Protein AF-A0A0K8UDI2-F1 (afdb_monomer_lite)

InterPro domains:
  IPR036396 Cytochrome P450 superfamily [G3DSA:1.10.630.10] (1-105)
  IPR036396 Cytochrome P450 superfamily [SSF48264] (2-92)
  IPR050476 Insect Cytochrome P450 Detoxification [PTHR24292] (1-102)

Foldseek 3Di:
DLVVLVVVLVVLVVVVVVVVDDDDDDVVLSVLQSVLQVCCCPVPVDRQVCSVVVPGPSNVQVCVLPPDDVVLVVLVCCVVPVVVCCVVVVRDSHDPVRVVVSVVD

Organism: Bactrocera latifrons (NCBI:txid174628)

Secondary structure (DSSP, 8-state):
-HHHHHHHHHHHHHHHHTTSS-----HHHHHHHHHHHHHHHHHH-----TTT-TT-HHHHHHHHHHS--HHHHHHHHHHHH-GGGTTTTT--SS-HHHHHHHHH-

pLDDT: mean 83.23, std 6.07, range [65.25, 91.81]

Structure (mmCIF, N/CA/C/O backbone):
data_AF-A0A0K8UDI2-F1
#
_entry.id   AF-A0A0K8UDI2-F1
#
loop_
_atom_site.group_PDB
_atom_site.id
_atom_site.type_symbol
_atom_site.label_atom_id
_atom_site.label_alt_id
_atom_site.label_comp_id
_atom_site.label_asym_id
_atom_site.label_entity_id
_atom_site.label_seq_id
_atom_site.pdbx_PDB_ins_code
_atom_site.Cartn_x
_atom_site.Cartn_y
_atom_site.Cartn_z
_atom_site.occupancy
_atom_site.B_iso_or_equiv
_atom_site.auth_seq_id
_atom_site.auth_comp_id
_atom_site.auth_asym_id
_atom_site.auth_atom_id
_atom_site.pdbx_PDB_model_num
ATOM 1 N N . LEU A 1 1 ? 9.126 0.552 12.179 1.00 72.88 1 LEU A N 1
ATOM 2 C CA . LEU A 1 1 ? 8.233 0.678 11.005 1.00 72.88 1 LEU A CA 1
ATOM 3 C C . LEU A 1 1 ? 7.194 -0.439 10.969 1.00 72.88 1 LEU A C 1
ATOM 5 O O . LEU A 1 1 ? 6.053 -0.158 11.282 1.00 72.88 1 LEU A O 1
ATOM 9 N N . MET A 1 2 ? 7.541 -1.704 10.693 1.00 78.94 2 MET A N 1
ATOM 10 C CA . MET A 1 2 ? 6.521 -2.776 10.634 1.00 78.94 2 MET A CA 1
ATOM 11 C C . MET A 1 2 ? 5.778 -2.993 11.967 1.00 78.94 2 MET A C 1
ATOM 13 O O . MET A 1 2 ? 4.570 -3.205 11.975 1.00 78.94 2 MET A O 1
ATOM 17 N N . THR A 1 3 ? 6.485 -2.894 13.094 1.00 86.25 3 THR A N 1
ATOM 18 C CA . THR A 1 3 ? 5.896 -2.986 14.439 1.00 86.25 3 THR A CA 1
ATOM 19 C C . THR A 1 3 ? 4.920 -1.848 14.741 1.00 86.25 3 THR A C 1
ATOM 21 O O . THR A 1 3 ? 3.893 -2.090 15.359 1.00 86.25 3 THR A O 1
ATOM 24 N N . GLU A 1 4 ? 5.201 -0.635 14.264 1.00 85.88 4 GLU A N 1
ATOM 25 C CA . GLU A 1 4 ? 4.350 0.553 14.434 1.00 85.88 4 GLU A CA 1
ATOM 26 C C . GLU A 1 4 ? 3.010 0.370 13.708 1.00 85.88 4 GLU A C 1
ATOM 28 O O . GLU A 1 4 ? 1.948 0.497 14.310 1.00 85.88 4 GLU A O 1
ATOM 33 N N . ILE A 1 5 ? 3.048 -0.081 12.454 1.00 86.56 5 ILE A N 1
ATOM 34 C CA . ILE A 1 5 ? 1.835 -0.374 11.672 1.00 86.56 5 ILE A CA 1
ATOM 35 C C . ILE A 1 5 ? 1.066 -1.559 12.285 1.00 86.56 5 ILE A C 1
ATOM 37 O O . ILE A 1 5 ? -0.162 -1.594 12.285 1.00 86.56 5 ILE A O 1
ATOM 41 N N . GLY A 1 6 ? 1.780 -2.527 12.872 1.00 87.81 6 GLY A N 1
ATOM 42 C CA . GLY A 1 6 ? 1.172 -3.602 13.661 1.00 87.81 6 GLY A CA 1
ATOM 43 C C . GLY A 1 6 ? 0.404 -3.081 14.881 1.00 87.81 6 GLY A C 1
ATOM 44 O O . GLY A 1 6 ? -0.716 -3.523 15.131 1.00 87.81 6 GLY A O 1
ATOM 45 N N . THR A 1 7 ? 0.960 -2.103 15.604 1.00 90.25 7 THR A N 1
ATOM 46 C CA . THR A 1 7 ? 0.258 -1.462 16.728 1.00 90.25 7 THR A CA 1
ATOM 47 C C . THR A 1 7 ? -0.949 -0.637 16.276 1.00 90.25 7 THR A C 1
ATOM 49 O O . THR A 1 7 ? -1.969 -0.632 16.963 1.00 90.25 7 THR A O 1
ATOM 52 N N . GLU A 1 8 ? -0.889 -0.001 15.101 1.00 88.38 8 GLU A N 1
ATOM 53 C CA . GLU A 1 8 ? -2.033 0.703 14.503 1.00 88.38 8 GLU A CA 1
ATOM 54 C C . GLU A 1 8 ? -3.166 -0.265 14.132 1.00 88.38 8 GLU A C 1
ATOM 56 O O . GLU A 1 8 ? -4.333 0.008 14.420 1.00 88.38 8 GLU A O 1
ATOM 61 N N . LEU A 1 9 ? -2.834 -1.435 13.577 1.00 89.81 9 LEU A N 1
ATOM 62 C CA . LEU A 1 9 ? -3.800 -2.504 13.313 1.00 89.81 9 LEU A CA 1
ATOM 63 C C . LEU A 1 9 ? -4.459 -3.009 14.601 1.00 89.81 9 LEU A C 1
ATOM 65 O O . LEU A 1 9 ? -5.679 -3.172 14.650 1.00 89.81 9 LEU A O 1
ATOM 69 N N . GLU A 1 10 ? -3.673 -3.240 15.654 1.00 89.81 10 GLU A N 1
ATOM 70 C CA . GLU A 1 10 ? -4.201 -3.668 16.950 1.00 89.81 10 GLU A CA 1
ATOM 71 C C . GLU A 1 10 ? -5.145 -2.614 17.547 1.00 89.81 10 GLU A C 1
ATOM 73 O O . GLU A 1 10 ? -6.234 -2.949 18.019 1.00 89.81 10 GLU A O 1
ATOM 78 N N . ALA A 1 11 ? -4.763 -1.335 17.492 1.00 89.00 11 ALA A N 1
ATOM 79 C CA . ALA A 1 11 ? -5.595 -0.229 17.954 1.00 89.00 11 ALA A CA 1
ATOM 80 C C . ALA A 1 11 ? -6.907 -0.133 17.158 1.00 89.00 11 ALA A C 1
ATOM 82 O O . ALA A 1 11 ? -7.979 0.008 17.755 1.00 89.00 11 ALA A O 1
ATOM 83 N N . HIS A 1 12 ? -6.834 -0.278 15.831 1.00 87.12 12 HIS A N 1
ATOM 84 C CA . HIS A 1 12 ? -7.994 -0.307 14.946 1.00 87.12 12 HIS A CA 1
ATOM 85 C C . HIS A 1 12 ? -8.952 -1.443 15.327 1.00 87.12 12 HIS A C 1
ATOM 87 O O . HIS A 1 12 ? -10.128 -1.189 15.569 1.00 87.12 12 HIS A O 1
ATOM 93 N N . LEU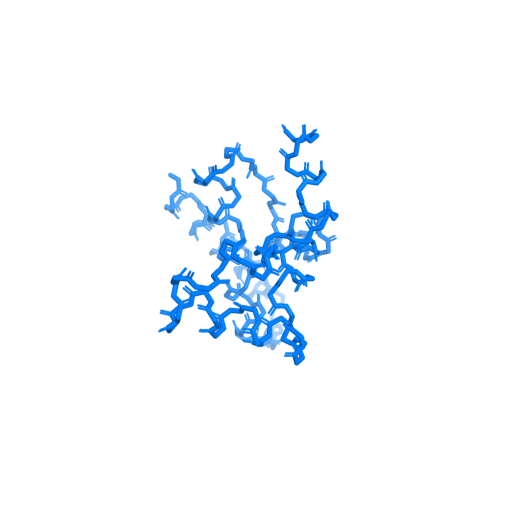 A 1 13 ? -8.466 -2.676 15.501 1.00 87.25 13 LEU A N 1
ATOM 94 C CA . LEU A 1 13 ? -9.306 -3.815 15.897 1.00 87.25 13 LEU A CA 1
ATOM 95 C C . LEU A 1 13 ? -9.904 -3.661 17.304 1.00 87.25 13 LEU A C 1
ATOM 97 O O . LEU A 1 13 ? -11.087 -3.939 17.510 1.00 87.25 13 LEU A O 1
ATOM 101 N N . LYS A 1 14 ? -9.126 -3.156 18.271 1.00 87.12 14 LYS A N 1
ATOM 102 C CA . LYS A 1 14 ? -9.625 -2.867 19.625 1.00 87.12 14 LYS A CA 1
ATOM 103 C C . LYS A 1 14 ? -10.730 -1.811 19.632 1.00 87.12 14 LYS A C 1
ATOM 105 O O . LYS A 1 14 ? -11.591 -1.866 20.506 1.00 87.12 14 LYS A O 1
ATOM 110 N N . SER A 1 15 ? -10.721 -0.862 18.693 1.00 84.62 15 SER A N 1
ATOM 111 C CA . SER A 1 15 ? -11.773 0.159 18.592 1.00 84.62 15 SER A CA 1
ATOM 112 C C . SER A 1 15 ? -13.150 -0.453 18.313 1.00 84.62 15 SER A C 1
ATOM 114 O O . SER A 1 15 ? -14.129 -0.034 18.924 1.00 84.62 15 SER A O 1
ATOM 116 N N . TYR A 1 16 ? -13.213 -1.512 17.500 1.00 81.12 16 TYR A N 1
ATOM 117 C CA . TYR A 1 16 ? -14.458 -2.224 17.210 1.00 81.12 16 TYR A CA 1
ATOM 118 C C . TYR A 1 16 ? -14.876 -3.159 18.346 1.00 81.12 16 TYR A C 1
ATOM 120 O O . TYR A 1 16 ? -16.062 -3.265 18.643 1.00 81.12 16 TYR A O 1
ATOM 128 N N . ALA A 1 17 ? -13.914 -3.773 19.042 1.00 76.25 17 ALA A N 1
ATOM 129 C CA . ALA A 1 17 ? -14.192 -4.653 20.180 1.00 76.25 17 ALA A CA 1
ATOM 130 C C . ALA A 1 17 ? -14.867 -3.932 21.367 1.00 76.25 17 ALA A C 1
ATOM 132 O O . ALA A 1 17 ? -15.565 -4.563 22.158 1.00 76.25 17 ALA A O 1
ATOM 133 N N . LYS A 1 18 ? -14.684 -2.611 21.501 1.00 72.75 18 LYS A N 1
ATOM 134 C CA . LYS A 1 18 ? -15.293 -1.810 22.579 1.00 72.75 18 LYS A CA 1
ATOM 135 C C . LYS A 1 18 ? -16.800 -1.609 22.430 1.00 72.75 18 LYS A C 1
ATOM 137 O O . LYS A 1 18 ? -17.452 -1.309 23.424 1.00 72.75 18 LYS A O 1
ATOM 142 N N . ASN A 1 19 ? -17.345 -1.776 21.227 1.00 70.50 19 ASN A N 1
ATOM 143 C CA . ASN A 1 19 ? -18.752 -1.484 20.956 1.00 70.50 19 ASN A CA 1
ATOM 144 C C . ASN A 1 19 ? -19.691 -2.653 21.298 1.00 70.50 19 ASN A C 1
ATOM 146 O O . ASN A 1 19 ? -20.896 -2.514 21.142 1.00 70.50 19 ASN A O 1
ATOM 150 N N . GLY A 1 20 ? -19.169 -3.797 21.766 1.00 68.00 20 GLY A N 1
ATOM 151 C CA . GLY A 1 20 ? -19.971 -4.972 22.143 1.00 68.00 20 GLY A CA 1
ATOM 152 C C . GLY A 1 20 ? -20.591 -5.735 20.965 1.00 68.00 20 GLY A C 1
ATOM 153 O O . GLY A 1 20 ? -21.038 -6.866 21.144 1.00 68.00 20 GLY A O 1
ATOM 154 N N . ASP A 1 21 ? -20.559 -5.156 19.766 1.00 72.50 21 ASP A N 1
ATOM 155 C CA . ASP A 1 21 ? -21.028 -5.769 18.530 1.00 72.50 21 ASP A CA 1
ATOM 156 C C . ASP A 1 21 ? -19.984 -6.710 17.917 1.00 72.50 21 ASP A C 1
ATOM 158 O O . ASP A 1 21 ? -18.770 -6.492 17.988 1.00 72.50 21 ASP A O 1
ATOM 162 N N . ALA A 1 22 ? -20.470 -7.764 17.257 1.00 74.81 22 ALA A N 1
ATOM 163 C CA . ALA A 1 22 ? -19.626 -8.655 16.476 1.00 74.81 22 ALA A CA 1
ATOM 164 C C . ALA A 1 22 ? -19.000 -7.883 15.301 1.00 74.81 22 ALA A C 1
ATOM 166 O O . ALA A 1 22 ? -19.688 -7.466 14.369 1.00 74.81 22 ALA A O 1
ATOM 167 N N . PHE A 1 23 ? -17.677 -7.709 15.329 1.00 80.88 23 PHE A N 1
ATOM 168 C CA . PHE A 1 23 ? -16.938 -7.102 14.227 1.00 80.88 23 PHE A CA 1
ATOM 169 C C . PHE A 1 23 ? -16.824 -8.089 13.061 1.00 80.88 23 PHE A C 1
ATOM 171 O O . PHE A 1 23 ? -15.950 -8.958 13.037 1.00 80.88 23 PHE A O 1
ATOM 178 N N . VAL A 1 24 ? -17.726 -7.959 12.091 1.00 81.88 24 VAL A N 1
ATOM 179 C CA . VAL A 1 24 ? -17.701 -8.741 10.852 1.00 81.88 24 VAL A CA 1
ATOM 180 C C . VAL A 1 24 ? -17.000 -7.921 9.774 1.00 81.88 24 VAL A C 1
ATOM 182 O O . VAL A 1 24 ? -17.507 -6.891 9.338 1.00 81.88 24 VAL A O 1
ATOM 185 N N . THR A 1 25 ? -15.829 -8.379 9.336 1.00 84.19 25 THR A N 1
ATOM 186 C CA . THR A 1 25 ? -15.081 -7.764 8.233 1.00 84.19 25 THR A CA 1
ATOM 187 C C . THR A 1 25 ? -14.496 -8.823 7.308 1.00 84.19 25 THR A C 1
ATOM 189 O O . THR A 1 25 ? -14.247 -9.960 7.715 1.00 84.19 25 THR A O 1
ATOM 192 N N . GLU A 1 26 ? -14.245 -8.450 6.056 1.00 89.50 26 GLU A N 1
ATOM 193 C CA . GLU A 1 26 ? -13.530 -9.307 5.119 1.00 89.50 26 GLU A CA 1
ATOM 194 C C . GLU A 1 26 ? -12.028 -9.261 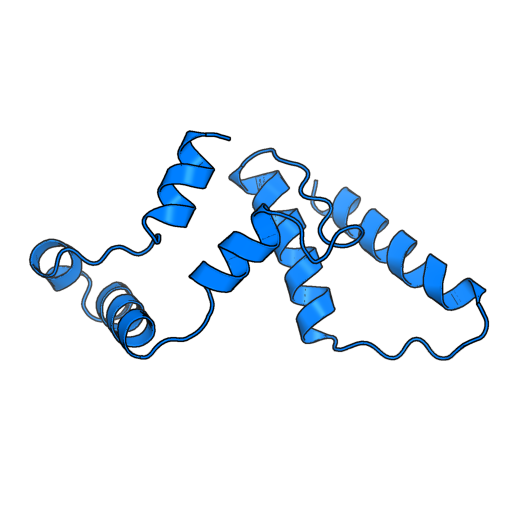5.428 1.00 89.50 26 GLU A C 1
ATOM 196 O O . GLU A 1 26 ? -11.372 -8.226 5.287 1.00 89.50 26 GLU A O 1
ATOM 201 N N . ILE A 1 27 ? -11.452 -10.404 5.813 1.00 90.19 27 ILE A N 1
ATOM 202 C CA . ILE A 1 27 ? -10.035 -10.469 6.197 1.00 90.19 27 ILE A CA 1
ATOM 203 C C . ILE A 1 27 ? -9.094 -10.054 5.058 1.00 90.19 27 ILE A C 1
ATOM 205 O O . ILE A 1 27 ? -8.049 -9.457 5.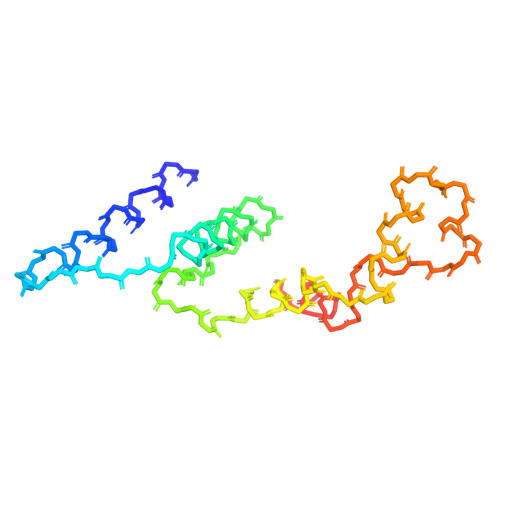300 1.00 90.19 27 ILE A O 1
ATOM 209 N N . LYS A 1 28 ? -9.494 -10.299 3.804 1.00 90.38 28 LYS A N 1
ATOM 210 C CA . LYS A 1 28 ? -8.751 -9.873 2.616 1.00 90.38 28 LYS A CA 1
ATOM 211 C C . LYS A 1 28 ? -8.623 -8.353 2.537 1.00 90.38 28 LYS A C 1
ATOM 213 O O . LYS A 1 28 ? -7.543 -7.863 2.216 1.00 90.38 28 LYS A O 1
ATOM 218 N N . GLU A 1 29 ? -9.691 -7.616 2.834 1.00 88.81 29 GLU A N 1
ATOM 219 C CA . GLU A 1 29 ? -9.654 -6.152 2.840 1.00 88.81 29 GLU A CA 1
ATOM 220 C C . GLU A 1 29 ? -8.782 -5.639 3.988 1.00 88.81 29 GLU A C 1
ATOM 222 O O . GLU A 1 29 ? -7.916 -4.800 3.754 1.00 88.81 29 GLU A O 1
ATOM 227 N N . LEU A 1 30 ? -8.894 -6.216 5.189 1.00 90.94 30 LEU A N 1
ATOM 228 C CA . LEU A 1 30 ? -8.027 -5.856 6.317 1.00 90.94 30 LEU A CA 1
ATOM 229 C C . LEU A 1 30 ? -6.536 -6.062 5.989 1.00 90.94 30 LEU A C 1
ATOM 231 O O . LEU A 1 30 ? -5.717 -5.166 6.198 1.00 90.94 30 LEU A O 1
ATOM 235 N N . CYS A 1 31 ? -6.185 -7.215 5.412 1.00 91.31 31 CYS A N 1
ATOM 236 C CA . CYS A 1 31 ? -4.826 -7.497 4.957 1.00 91.31 31 CYS A CA 1
ATOM 237 C C . CYS A 1 31 ? -4.379 -6.545 3.840 1.00 91.31 31 CYS A C 1
ATOM 239 O O . CYS A 1 31 ? -3.213 -6.150 3.808 1.00 91.31 31 CYS A O 1
ATOM 241 N N . ALA A 1 32 ? -5.277 -6.151 2.933 1.00 90.88 32 ALA A N 1
ATOM 242 C CA . ALA A 1 32 ? -4.959 -5.202 1.871 1.00 90.88 32 ALA A CA 1
ATOM 243 C C . ALA A 1 32 ? -4.668 -3.799 2.427 1.00 90.88 32 ALA A C 1
ATOM 245 O O . ALA A 1 32 ? -3.720 -3.160 1.976 1.00 90.88 32 ALA A O 1
ATOM 246 N N . LEU A 1 33 ? -5.428 -3.326 3.420 1.00 91.00 33 LEU A N 1
ATOM 247 C CA . LEU A 1 33 ? -5.177 -2.040 4.085 1.00 91.00 33 LEU A CA 1
ATOM 248 C C . LEU A 1 33 ? -3.840 -2.054 4.829 1.00 91.00 33 LEU A C 1
ATOM 250 O O . LEU A 1 33 ? -3.005 -1.181 4.606 1.00 91.00 33 LEU A O 1
ATOM 254 N N . PHE A 1 34 ? -3.595 -3.101 5.619 1.00 91.31 34 PHE A N 1
ATOM 255 C CA . PHE A 1 34 ? -2.340 -3.271 6.347 1.00 91.31 34 PHE A CA 1
ATOM 256 C C . PHE A 1 34 ? -1.124 -3.325 5.412 1.00 91.31 34 PHE A C 1
ATOM 258 O O . PHE A 1 34 ? -0.153 -2.597 5.598 1.00 91.31 34 PHE A O 1
ATOM 265 N N . THR A 1 35 ? -1.167 -4.160 4.370 1.00 91.56 35 THR A N 1
ATOM 266 C CA . THR A 1 35 ? -0.043 -4.274 3.424 1.00 91.56 35 THR A CA 1
ATOM 267 C C . THR A 1 35 ? 0.174 -2.992 2.623 1.00 91.56 35 THR A C 1
ATOM 269 O O . THR A 1 35 ? 1.322 -2.652 2.343 1.00 91.56 35 THR A O 1
ATOM 272 N N . THR A 1 36 ? -0.890 -2.243 2.312 1.00 91.81 36 THR A N 1
ATOM 273 C CA . THR A 1 36 ? -0.779 -0.918 1.686 1.00 91.81 36 THR A CA 1
ATOM 274 C C . THR A 1 36 ? -0.010 0.052 2.583 1.00 91.81 36 THR A C 1
ATOM 276 O O . THR A 1 36 ? 0.921 0.691 2.099 1.00 91.81 36 THR A O 1
ATOM 279 N N . ASP A 1 37 ? -0.328 0.119 3.879 1.00 91.19 37 ASP A N 1
ATOM 280 C CA . ASP A 1 37 ? 0.373 0.997 4.829 1.00 91.19 37 ASP A CA 1
ATOM 281 C C . ASP A 1 37 ? 1.835 0.590 5.028 1.00 91.19 37 ASP A C 1
ATOM 283 O O . ASP A 1 37 ? 2.721 1.449 5.070 1.00 91.19 37 ASP A O 1
ATOM 287 N N . VAL A 1 38 ? 2.113 -0.718 5.065 1.00 91.25 38 VAL A N 1
ATOM 288 C CA . VAL A 1 38 ? 3.482 -1.252 5.118 1.00 91.25 38 VAL A CA 1
ATOM 289 C C . VAL A 1 38 ? 4.281 -0.833 3.886 1.00 91.25 38 VAL A C 1
ATOM 291 O O . VAL A 1 38 ? 5.391 -0.320 4.029 1.00 91.25 38 VAL A O 1
ATOM 294 N N . ILE A 1 39 ? 3.731 -1.006 2.682 1.00 90.19 39 ILE A N 1
ATOM 295 C CA . ILE A 1 39 ? 4.412 -0.638 1.434 1.00 90.19 39 ILE A CA 1
ATOM 296 C C . ILE A 1 39 ? 4.590 0.880 1.339 1.00 90.19 39 ILE A C 1
ATOM 298 O O . ILE A 1 39 ? 5.690 1.329 1.032 1.00 90.19 39 ILE A O 1
ATOM 302 N N . ALA A 1 40 ? 3.553 1.670 1.625 1.00 89.12 40 ALA A N 1
ATOM 303 C CA . ALA A 1 40 ? 3.624 3.130 1.582 1.00 89.12 40 ALA A CA 1
ATOM 304 C C . ALA A 1 40 ? 4.718 3.662 2.519 1.00 89.12 40 ALA A C 1
ATOM 306 O O . ALA A 1 40 ? 5.554 4.469 2.113 1.00 89.12 40 ALA A O 1
ATOM 307 N N . THR A 1 41 ? 4.781 3.126 3.739 1.00 89.75 41 THR A N 1
ATOM 308 C CA . THR A 1 41 ? 5.753 3.563 4.742 1.00 89.75 41 THR A CA 1
ATOM 309 C C . THR A 1 41 ? 7.170 3.100 4.403 1.00 89.75 41 THR A C 1
ATOM 311 O O . THR A 1 41 ? 8.107 3.886 4.501 1.00 89.75 41 THR A O 1
ATOM 314 N N . ILE A 1 42 ? 7.358 1.836 4.007 1.00 89.12 42 ILE A N 1
ATOM 315 C CA . ILE A 1 42 ? 8.700 1.266 3.789 1.00 89.12 42 ILE A CA 1
ATOM 316 C C . ILE A 1 42 ? 9.274 1.656 2.425 1.00 89.12 42 ILE A C 1
ATOM 318 O O . ILE A 1 42 ? 10.447 2.004 2.340 1.00 89.12 42 ILE A O 1
ATOM 322 N N . ALA A 1 43 ? 8.482 1.571 1.355 1.00 85.12 43 ALA A N 1
ATOM 323 C CA . ALA A 1 43 ? 8.973 1.797 -0.002 1.00 85.12 43 ALA A CA 1
ATOM 324 C C . ALA A 1 43 ? 8.947 3.276 -0.409 1.00 85.12 43 ALA A C 1
ATOM 326 O O . ALA A 1 43 ? 9.765 3.683 -1.229 1.00 85.12 43 ALA A O 1
ATOM 327 N N . PHE A 1 44 ? 8.031 4.071 0.157 1.00 85.19 44 PHE A N 1
ATOM 328 C CA . PHE A 1 44 ? 7.827 5.469 -0.241 1.00 85.19 44 PHE A CA 1
ATOM 329 C C . PHE A 1 44 ? 7.993 6.470 0.908 1.00 85.19 44 PHE A C 1
ATOM 331 O O . PHE A 1 44 ? 7.993 7.670 0.662 1.00 85.19 44 PHE A O 1
ATOM 338 N N . GLY A 1 45 ? 8.152 6.015 2.157 1.00 86.44 45 GLY A N 1
ATOM 339 C CA . GLY A 1 45 ? 8.288 6.904 3.316 1.00 86.44 45 GLY A CA 1
ATOM 340 C C . GLY A 1 45 ? 7.007 7.663 3.683 1.00 86.44 45 GLY A C 1
ATOM 341 O O . GLY A 1 45 ? 7.066 8.605 4.469 1.00 86.44 45 GLY A O 1
ATOM 342 N N . VAL A 1 46 ? 5.852 7.271 3.134 1.00 86.62 46 VAL A N 1
ATOM 343 C CA . VAL A 1 46 ? 4.568 7.964 3.314 1.00 86.62 46 VAL A CA 1
ATOM 344 C C . VAL A 1 46 ? 3.680 7.192 4.283 1.00 86.62 46 VAL A C 1
ATOM 346 O O . VAL A 1 46 ? 3.437 5.999 4.106 1.00 86.62 46 VAL A O 1
ATOM 349 N N . LYS A 1 47 ? 3.122 7.889 5.278 1.00 85.94 47 LYS A N 1
ATOM 350 C CA . LYS A 1 47 ? 2.079 7.333 6.152 1.00 85.94 47 LYS A CA 1
ATOM 351 C C . LYS A 1 47 ? 0.717 7.421 5.461 1.00 85.94 47 LYS A C 1
ATOM 353 O O . LYS A 1 47 ? 0.067 8.462 5.503 1.00 85.94 47 LYS A O 1
ATOM 358 N N . ALA A 1 48 ? 0.301 6.336 4.807 1.00 84.31 48 ALA A N 1
ATOM 359 C CA . ALA A 1 48 ? -0.977 6.283 4.093 1.00 84.31 48 ALA A CA 1
ATOM 360 C C . ALA A 1 48 ? -2.201 6.171 5.028 1.00 84.31 48 ALA A C 1
ATOM 362 O O . ALA A 1 48 ? -3.275 6.646 4.658 1.00 84.31 48 ALA A O 1
ATOM 363 N N . ASN A 1 49 ? -2.040 5.609 6.235 1.00 86.44 49 ASN A N 1
ATOM 364 C CA . ASN A 1 49 ? -3.098 5.426 7.242 1.00 86.44 49 ASN A CA 1
ATOM 365 C C . ASN A 1 49 ? -4.381 4.794 6.662 1.00 86.44 49 ASN A C 1
ATOM 367 O O . ASN A 1 49 ? -5.504 5.194 6.984 1.00 86.44 49 ASN A O 1
ATOM 371 N N . SER A 1 50 ? -4.213 3.804 5.788 1.00 87.62 50 SER A N 1
ATOM 372 C CA . SER A 1 50 ? -5.269 3.110 5.050 1.00 87.62 50 SER A CA 1
ATOM 373 C C . SER A 1 50 ? -6.249 2.401 5.982 1.00 87.62 50 SER A C 1
ATOM 375 O O . SER A 1 50 ? -7.422 2.279 5.646 1.00 87.62 50 SER A O 1
ATOM 377 N N . LEU A 1 51 ? -5.803 1.964 7.165 1.00 85.50 51 LEU A N 1
ATOM 378 C CA . LEU A 1 51 ? -6.691 1.397 8.187 1.00 85.50 51 LEU A CA 1
ATOM 379 C C . LEU A 1 51 ? -7.755 2.398 8.668 1.00 85.50 51 LEU A C 1
ATOM 381 O O . LEU A 1 51 ? -8.891 2.008 8.900 1.00 85.50 51 LEU A O 1
ATOM 385 N N . VAL A 1 52 ? -7.416 3.687 8.775 1.00 85.56 52 VAL A N 1
ATOM 386 C CA . VAL A 1 52 ? -8.355 4.747 9.190 1.00 85.56 52 VAL A CA 1
ATOM 387 C C . VAL A 1 52 ? -9.107 5.319 7.990 1.00 85.56 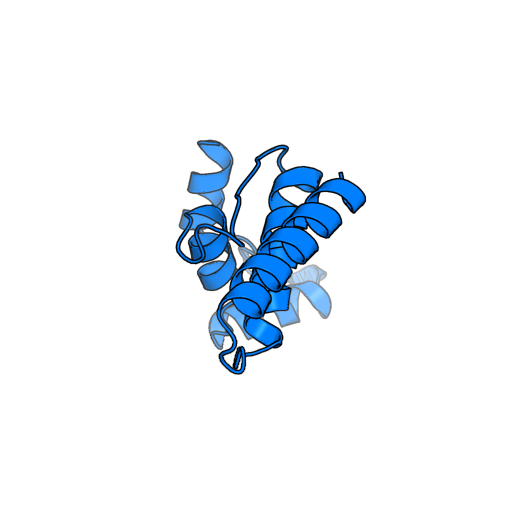52 VAL A C 1
ATOM 389 O O . VAL A 1 52 ? -10.296 5.617 8.087 1.00 85.56 52 VAL A O 1
ATOM 392 N N . ASN A 1 53 ? -8.429 5.458 6.848 1.00 86.75 53 ASN A N 1
ATOM 393 C CA . ASN A 1 53 ? -9.019 5.932 5.600 1.00 86.75 53 ASN A CA 1
ATOM 394 C C . ASN A 1 53 ? -8.879 4.884 4.477 1.00 86.75 53 ASN A C 1
ATOM 396 O O . ASN A 1 53 ? -7.974 4.987 3.641 1.00 86.75 53 ASN A O 1
ATOM 400 N N . PRO A 1 54 ? -9.808 3.911 4.387 1.00 83.69 54 PRO A N 1
ATOM 401 C CA . PRO A 1 54 ? -9.762 2.851 3.377 1.00 83.69 54 PRO A CA 1
ATOM 402 C C . PRO A 1 54 ? -9.835 3.347 1.927 1.00 83.69 54 PRO A C 1
ATOM 404 O O . PRO A 1 54 ? -9.432 2.635 1.009 1.00 83.69 54 PRO A O 1
ATOM 407 N N . ASN A 1 55 ? -10.331 4.570 1.714 1.00 85.50 55 ASN A N 1
ATOM 408 C CA . ASN A 1 55 ? -10.435 5.212 0.403 1.00 85.50 55 ASN A CA 1
ATOM 409 C C . ASN A 1 55 ? -9.302 6.220 0.151 1.00 85.50 55 ASN A C 1
ATOM 411 O O . ASN A 1 55 ? -9.401 7.053 -0.749 1.00 85.50 55 ASN A O 1
ATOM 415 N N . GLY A 1 56 ? -8.219 6.153 0.934 1.00 85.88 56 GLY A N 1
ATOM 416 C CA . GLY A 1 56 ? -7.031 6.972 0.733 1.00 85.88 56 GLY A CA 1
ATOM 417 C C . GLY A 1 56 ? -6.448 6.824 -0.675 1.00 85.88 56 GLY A C 1
ATOM 418 O O . GLY A 1 56 ? -6.629 5.806 -1.355 1.00 85.88 56 GLY A O 1
ATOM 419 N N . GLU A 1 57 ? -5.730 7.849 -1.126 1.00 85.69 57 GLU A N 1
ATOM 420 C CA . GLU A 1 57 ? -5.219 7.916 -2.496 1.00 85.69 57 GLU A CA 1
ATOM 421 C C . GLU A 1 57 ? -4.265 6.755 -2.806 1.00 85.69 57 GLU A C 1
ATOM 423 O O . GLU A 1 57 ? -4.433 6.066 -3.812 1.00 85.69 57 GLU A O 1
ATOM 428 N N . PHE A 1 58 ? -3.351 6.444 -1.881 1.00 86.50 58 PHE A N 1
ATOM 429 C CA . PHE A 1 58 ? -2.401 5.342 -2.031 1.00 86.50 58 PHE A CA 1
ATOM 430 C C . PHE A 1 58 ? -3.112 3.980 -2.163 1.00 86.50 58 PHE A C 1
ATOM 432 O O . PHE A 1 58 ? -2.799 3.188 -3.055 1.00 86.50 58 PHE A O 1
ATOM 439 N N . ARG A 1 59 ? -4.138 3.724 -1.336 1.00 88.31 59 ARG A N 1
ATOM 440 C CA . ARG A 1 59 ? -4.948 2.494 -1.384 1.00 88.31 59 ARG A CA 1
ATOM 441 C C . ARG A 1 59 ? -5.775 2.401 -2.661 1.00 88.31 59 ARG A C 1
ATOM 443 O O . ARG A 1 59 ? -5.870 1.318 -3.241 1.00 88.31 59 ARG A O 1
ATOM 450 N N . THR A 1 60 ? -6.344 3.515 -3.114 1.00 89.88 60 THR A N 1
ATOM 451 C CA . THR A 1 60 ? -7.153 3.592 -4.338 1.00 89.88 60 THR A CA 1
ATOM 452 C C . THR A 1 60 ? -6.302 3.347 -5.580 1.00 89.88 60 THR A C 1
ATOM 454 O O . THR A 1 60 ? -6.645 2.510 -6.418 1.00 89.88 60 THR A O 1
ATOM 457 N N . GLN A 1 61 ? -5.156 4.021 -5.680 1.00 87.25 61 GLN A N 1
ATOM 458 C CA . GLN A 1 61 ? -4.217 3.851 -6.785 1.00 87.25 61 GLN A CA 1
ATOM 459 C C . GLN A 1 61 ? -3.593 2.445 -6.774 1.00 87.25 61 GLN A C 1
ATOM 461 O O . GLN A 1 61 ? -3.534 1.784 -7.813 1.00 87.25 61 GLN A O 1
ATOM 466 N N . GLY A 1 62 ? -3.238 1.924 -5.594 1.00 85.25 62 GLY A N 1
ATOM 467 C CA . GLY A 1 62 ? -2.789 0.542 -5.417 1.00 85.25 62 GLY A CA 1
ATOM 468 C C . GLY A 1 62 ? -3.853 -0.486 -5.817 1.00 85.25 62 GLY A C 1
ATOM 469 O O . GLY A 1 62 ? -3.545 -1.458 -6.506 1.00 85.25 62 GLY A O 1
ATOM 470 N N . ARG A 1 63 ? -5.131 -0.249 -5.482 1.00 87.50 63 ARG A N 1
ATOM 471 C CA . ARG A 1 63 ? -6.246 -1.105 -5.920 1.00 87.50 63 ARG A CA 1
ATOM 472 C C . ARG A 1 63 ? -6.333 -1.139 -7.437 1.00 87.50 63 ARG A C 1
ATOM 474 O O . ARG A 1 63 ? -6.353 -2.220 -8.002 1.00 87.50 63 ARG A O 1
ATOM 481 N N . LYS A 1 64 ? -6.332 0.019 -8.105 1.00 84.06 64 LYS A N 1
ATOM 482 C CA . LYS A 1 64 ? -6.356 0.101 -9.576 1.00 84.06 64 LYS A CA 1
ATOM 483 C C . LYS A 1 64 ? -5.177 -0.630 -10.219 1.00 84.06 64 LYS A C 1
ATOM 485 O O . LYS A 1 64 ? -5.352 -1.278 -11.247 1.00 84.06 64 LYS A O 1
ATOM 490 N N . LEU A 1 65 ? -3.990 -0.537 -9.617 1.00 81.56 65 LEU A N 1
ATOM 491 C CA . LEU A 1 65 ? -2.794 -1.228 -10.090 1.00 81.56 65 LEU A CA 1
ATOM 492 C C . LEU A 1 65 ? -2.948 -2.756 -10.020 1.00 81.56 65 LEU A C 1
ATOM 494 O O . LEU A 1 65 ? -2.572 -3.439 -10.974 1.00 81.56 65 LEU A O 1
ATOM 498 N N . LEU A 1 66 ? -3.480 -3.258 -8.901 1.00 81.31 66 LEU A N 1
ATOM 499 C CA . LEU A 1 66 ? -3.584 -4.683 -8.570 1.00 81.31 66 LEU A CA 1
ATOM 500 C C . LEU A 1 66 ? -4.896 -5.335 -9.031 1.00 81.31 66 LEU A C 1
ATOM 502 O O . LEU A 1 66 ? -5.015 -6.560 -8.988 1.00 81.31 66 LEU A O 1
ATOM 506 N N . THR A 1 67 ? -5.884 -4.554 -9.475 1.00 83.44 67 THR A N 1
ATOM 507 C CA . THR A 1 67 ? -7.118 -5.086 -10.057 1.00 83.44 67 THR A CA 1
ATOM 508 C C . THR A 1 67 ? -6.782 -5.903 -11.299 1.00 83.44 67 THR A C 1
ATOM 510 O O . THR A 1 67 ? -6.160 -5.427 -12.252 1.00 83.44 67 THR A O 1
ATOM 513 N N . PHE A 1 68 ? -7.215 -7.160 -11.279 1.00 72.25 68 PHE A N 1
ATOM 514 C CA . PHE A 1 68 ? -6.926 -8.117 -12.330 1.00 72.25 68 PHE A CA 1
ATOM 515 C C . PHE A 1 68 ? -7.798 -7.844 -13.559 1.00 72.25 68 PHE A C 1
ATOM 517 O O . PHE A 1 68 ? -8.953 -8.252 -13.632 1.00 72.25 68 PHE A O 1
ATOM 524 N N . THR A 1 69 ? -7.227 -7.160 -14.544 1.00 81.06 69 THR A N 1
ATOM 525 C CA . THR A 1 69 ? -7.807 -7.027 -15.887 1.00 81.06 69 THR A CA 1
ATOM 526 C C . THR A 1 69 ? -7.069 -7.973 -16.829 1.00 81.06 69 THR A C 1
ATOM 528 O O . THR A 1 69 ? -5.851 -8.083 -16.728 1.00 81.06 69 THR A O 1
ATOM 531 N N . LEU A 1 70 ? -7.750 -8.610 -17.791 1.00 80.06 70 LEU A N 1
ATOM 532 C CA . LEU A 1 70 ? -7.124 -9.554 -18.740 1.00 80.06 70 LEU A CA 1
ATOM 533 C C . LEU A 1 70 ? -5.879 -8.978 -19.443 1.00 80.06 70 LEU A C 1
ATOM 535 O O . LEU A 1 70 ? -4.876 -9.670 -19.603 1.00 80.06 70 LEU A O 1
ATOM 539 N N . SER A 1 71 ? -5.904 -7.687 -19.789 1.00 78.19 71 SER A N 1
ATOM 540 C CA . SER A 1 71 ? -4.734 -6.991 -20.345 1.00 78.19 71 SER A CA 1
ATOM 541 C C . SER A 1 71 ? -3.560 -6.940 -19.361 1.00 78.19 71 SER A C 1
ATOM 543 O O . SER A 1 71 ? -2.424 -7.186 -19.747 1.00 78.19 71 SER A O 1
ATOM 545 N N . ARG A 1 72 ? -3.827 -6.662 -18.079 1.00 79.38 72 ARG A N 1
ATOM 546 C CA . ARG A 1 72 ? -2.802 -6.579 -17.025 1.00 79.38 72 ARG A CA 1
ATOM 547 C C . ARG A 1 72 ? -2.276 -7.962 -16.664 1.00 79.38 72 ARG A C 1
ATOM 549 O O . ARG A 1 72 ? -1.083 -8.121 -16.453 1.00 79.38 72 ARG A O 1
ATOM 556 N N . ALA A 1 73 ? -3.145 -8.967 -16.647 1.00 82.56 73 ALA A N 1
ATOM 557 C CA . ALA A 1 73 ? -2.762 -10.358 -16.448 1.00 82.56 73 ALA A CA 1
ATOM 558 C C . ALA A 1 73 ? -1.750 -10.813 -17.504 1.00 82.56 73 ALA A C 1
ATOM 560 O O . ALA A 1 73 ? -0.722 -11.386 -17.158 1.00 82.56 73 ALA A O 1
ATOM 561 N N . LYS A 1 74 ? -2.005 -10.490 -18.780 1.00 82.88 74 LYS A N 1
ATOM 562 C CA . LYS A 1 74 ? -1.064 -10.730 -19.879 1.00 82.88 74 LYS A CA 1
ATOM 563 C C . LYS A 1 74 ? 0.258 -9.990 -19.658 1.00 82.88 74 LYS A C 1
ATOM 565 O O . LYS A 1 74 ? 1.314 -10.598 -19.809 1.00 82.88 74 LYS A O 1
ATOM 570 N N . ASP A 1 75 ? 0.207 -8.715 -19.279 1.00 81.75 75 ASP A N 1
ATOM 571 C CA . ASP A 1 75 ? 1.400 -7.905 -19.007 1.00 81.75 75 ASP A CA 1
ATOM 572 C C . ASP A 1 75 ? 2.262 -8.502 -17.881 1.00 81.75 75 ASP A C 1
ATOM 574 O O . ASP A 1 75 ? 3.469 -8.671 -18.050 1.00 81.75 75 ASP A O 1
ATOM 578 N N . PHE A 1 76 ? 1.642 -8.886 -16.760 1.00 81.69 76 PHE A N 1
ATOM 579 C CA . PHE A 1 76 ? 2.312 -9.562 -15.644 1.00 81.69 76 PHE A CA 1
ATOM 580 C C . PHE A 1 76 ? 2.854 -10.934 -16.047 1.00 81.69 76 PHE A C 1
ATOM 582 O O . PHE A 1 76 ? 3.975 -11.280 -15.681 1.00 81.69 76 PHE A O 1
ATOM 589 N N . PHE A 1 77 ? 2.096 -11.702 -16.830 1.00 84.81 77 PHE A N 1
ATOM 590 C CA . PHE A 1 77 ? 2.521 -13.012 -17.312 1.00 84.81 77 PHE A CA 1
ATOM 591 C C . PHE A 1 77 ? 3.761 -12.903 -18.205 1.00 84.81 77 PHE A C 1
ATOM 593 O O . PHE A 1 77 ? 4.730 -13.630 -18.008 1.00 84.81 77 PHE A O 1
ATOM 600 N N . ILE A 1 78 ? 3.783 -11.954 -19.144 1.00 82.88 78 ILE A N 1
ATOM 601 C CA . ILE A 1 78 ? 4.958 -11.719 -19.991 1.00 82.88 78 ILE A CA 1
ATOM 602 C C . ILE A 1 78 ? 6.127 -11.202 -19.147 1.00 82.88 78 ILE A C 1
ATOM 604 O O . ILE A 1 78 ? 7.247 -11.671 -19.330 1.00 82.88 78 ILE A O 1
ATOM 608 N N . ALA A 1 79 ? 5.881 -10.296 -18.195 1.00 81.00 79 ALA A N 1
ATOM 609 C CA . ALA A 1 79 ? 6.919 -9.788 -17.300 1.00 81.00 79 ALA A CA 1
ATOM 610 C C . ALA A 1 79 ? 7.589 -10.891 -16.469 1.00 81.00 79 ALA A C 1
ATOM 612 O O . ALA A 1 79 ? 8.802 -10.848 -16.273 1.00 81.00 79 ALA A O 1
ATOM 613 N N . PHE A 1 80 ? 6.819 -11.882 -16.018 1.00 81.19 80 PHE A N 1
ATOM 614 C CA . PHE A 1 80 ? 7.308 -12.941 -15.139 1.00 81.19 80 PHE A CA 1
ATOM 615 C C . PHE A 1 80 ? 7.880 -14.149 -15.900 1.00 81.19 80 PHE A C 1
ATOM 617 O O . PHE A 1 80 ? 8.923 -14.672 -15.520 1.00 81.19 80 PHE A O 1
ATOM 624 N N . PHE A 1 81 ? 7.233 -14.580 -16.990 1.00 83.88 81 PHE A N 1
ATOM 625 C CA . PHE A 1 81 ? 7.596 -15.806 -17.719 1.00 83.88 81 PHE A CA 1
ATOM 626 C C . PHE A 1 81 ? 8.405 -15.561 -18.995 1.00 83.88 81 PHE A C 1
ATOM 628 O O . PHE A 1 81 ? 9.153 -16.439 -19.424 1.00 83.88 81 PHE A O 1
ATOM 635 N N . VAL A 1 82 ? 8.289 -14.384 -19.616 1.00 84.88 82 VAL A N 1
ATOM 636 C CA . VAL A 1 82 ? 8.989 -14.059 -20.870 1.00 84.88 82 VAL A CA 1
ATOM 637 C C . VAL A 1 82 ? 9.659 -12.678 -20.773 1.00 84.88 82 VAL A C 1
ATOM 639 O O . VAL A 1 82 ? 9.382 -11.784 -21.580 1.00 84.88 82 VAL A O 1
ATOM 642 N N . PRO A 1 83 ? 10.595 -12.482 -19.818 1.00 76.81 83 PRO A N 1
ATOM 643 C CA . PRO A 1 83 ? 11.196 -11.175 -19.543 1.00 76.81 83 PRO A CA 1
ATOM 644 C C . PRO A 1 83 ? 11.887 -10.559 -20.771 1.00 76.81 83 PRO A C 1
ATOM 646 O O . PRO A 1 83 ? 11.916 -9.341 -20.926 1.00 76.81 83 PRO A O 1
ATOM 649 N N . LYS A 1 84 ? 12.372 -11.391 -21.708 1.00 79.62 84 LYS A N 1
ATOM 650 C CA . LYS A 1 84 ? 13.001 -10.948 -22.967 1.00 79.62 84 LYS A CA 1
ATOM 651 C C . LYS A 1 84 ? 12.065 -10.151 -23.888 1.00 79.62 84 LYS A C 1
ATOM 653 O O . LYS A 1 84 ? 12.555 -9.403 -24.722 1.00 79.62 84 LYS A O 1
ATOM 658 N N . TRP A 1 85 ? 10.747 -10.307 -23.758 1.00 77.38 85 TRP A N 1
ATOM 659 C CA . TRP A 1 85 ? 9.756 -9.632 -24.608 1.00 77.38 85 TRP A CA 1
ATOM 660 C C . TRP A 1 85 ? 9.171 -8.365 -23.971 1.00 77.38 85 TRP A C 1
ATOM 662 O O . TRP A 1 85 ? 8.456 -7.616 -24.637 1.00 77.38 85 TRP A O 1
ATOM 672 N N . VAL A 1 86 ? 9.492 -8.093 -22.703 1.00 76.75 86 VAL A N 1
ATOM 673 C CA . VAL A 1 86 ? 8.991 -6.934 -21.945 1.00 76.75 86 VAL A CA 1
ATOM 674 C C . VAL A 1 86 ? 9.422 -5.617 -22.590 1.00 76.75 86 VAL A C 1
ATOM 676 O O . VAL A 1 86 ? 8.610 -4.701 -22.736 1.00 76.75 86 VAL A O 1
ATOM 679 N N . THR A 1 87 ? 10.679 -5.540 -23.035 1.00 71.12 87 THR A N 1
ATOM 680 C CA . THR A 1 87 ? 11.245 -4.379 -23.737 1.00 71.12 87 THR A CA 1
ATOM 681 C C . THR A 1 87 ? 10.656 -4.201 -25.133 1.00 71.12 87 THR A C 1
ATOM 683 O O . THR A 1 87 ? 10.371 -3.072 -25.531 1.00 71.12 87 THR A O 1
ATOM 686 N N . THR A 1 88 ? 10.399 -5.292 -25.859 1.00 76.12 88 THR A N 1
ATOM 687 C CA . THR A 1 88 ? 9.810 -5.245 -27.207 1.00 76.12 88 THR A CA 1
ATOM 688 C C . THR A 1 88 ? 8.329 -4.858 -27.182 1.00 76.12 88 THR A C 1
ATOM 690 O O . THR A 1 88 ? 7.892 -4.066 -28.011 1.00 76.12 88 THR A O 1
ATOM 693 N N . MET A 1 89 ? 7.554 -5.359 -26.213 1.00 70.12 89 MET A N 1
ATOM 694 C CA . MET A 1 89 ? 6.117 -5.071 -26.095 1.00 70.12 89 MET A CA 1
ATOM 695 C C . MET A 1 89 ? 5.791 -3.791 -25.303 1.00 70.12 89 MET A C 1
ATOM 697 O O . MET A 1 89 ? 4.616 -3.478 -25.127 1.00 70.12 89 MET A O 1
ATOM 701 N N . ARG A 1 90 ? 6.800 -3.028 -24.845 1.00 72.56 90 ARG A N 1
ATOM 702 C CA . ARG A 1 90 ? 6.634 -1.796 -24.038 1.00 72.56 90 ARG A CA 1
ATOM 703 C C . ARG A 1 90 ? 5.655 -1.972 -22.870 1.00 72.56 90 ARG A C 1
ATOM 705 O O . ARG A 1 90 ? 4.813 -1.108 -22.612 1.00 72.56 90 ARG A O 1
ATOM 712 N N . ILE A 1 91 ? 5.764 -3.094 -22.166 1.00 74.06 91 ILE A N 1
ATOM 713 C CA . ILE A 1 91 ? 4.860 -3.419 -21.063 1.00 74.06 91 ILE A CA 1
ATOM 714 C C . ILE A 1 91 ? 5.070 -2.417 -19.928 1.00 74.06 91 ILE A C 1
ATOM 716 O O . ILE A 1 91 ? 6.175 -2.267 -19.406 1.00 74.06 91 ILE A O 1
ATOM 720 N N . LYS A 1 92 ? 3.997 -1.725 -19.534 1.00 73.75 92 LYS A N 1
ATOM 721 C CA . LYS A 1 92 ? 4.008 -0.779 -18.415 1.00 73.75 92 LYS A CA 1
ATOM 722 C C . LYS A 1 92 ? 3.438 -1.456 -17.173 1.00 73.75 92 LYS A C 1
ATOM 724 O O . LYS A 1 92 ? 2.223 -1.545 -17.014 1.00 73.75 92 LYS A O 1
ATOM 729 N N . LEU A 1 93 ? 4.313 -1.903 -16.273 1.00 73.00 93 LEU A N 1
ATOM 730 C CA . LEU A 1 93 ? 3.909 -2.468 -14.975 1.00 73.00 93 LEU A CA 1
ATOM 731 C C . LEU A 1 93 ? 3.058 -1.468 -14.177 1.00 73.00 93 LEU A C 1
ATOM 733 O O . LEU A 1 93 ? 1.954 -1.782 -13.728 1.00 73.00 93 LEU A O 1
ATOM 737 N N . PHE A 1 94 ? 3.511 -0.221 -14.101 1.00 77.38 94 PHE A N 1
ATOM 738 C CA . PHE A 1 94 ? 2.768 0.859 -13.465 1.00 77.38 94 PHE A CA 1
ATOM 739 C C . PHE A 1 94 ? 1.810 1.523 -14.454 1.00 77.38 94 PHE A C 1
ATOM 741 O O . PHE A 1 94 ? 2.192 1.842 -15.582 1.00 77.38 94 PHE A O 1
ATOM 748 N N . THR A 1 95 ? 0.553 1.728 -14.042 1.00 78.31 95 THR A N 1
ATOM 749 C CA . THR A 1 95 ? -0.369 2.564 -14.822 1.00 78.31 95 THR A CA 1
ATOM 750 C C . THR A 1 95 ? 0.194 3.980 -14.909 1.00 78.31 95 THR A C 1
ATOM 752 O O . THR A 1 95 ? 0.945 4.421 -14.036 1.00 78.31 95 THR A O 1
ATOM 755 N N . THR A 1 96 ? -0.161 4.714 -15.962 1.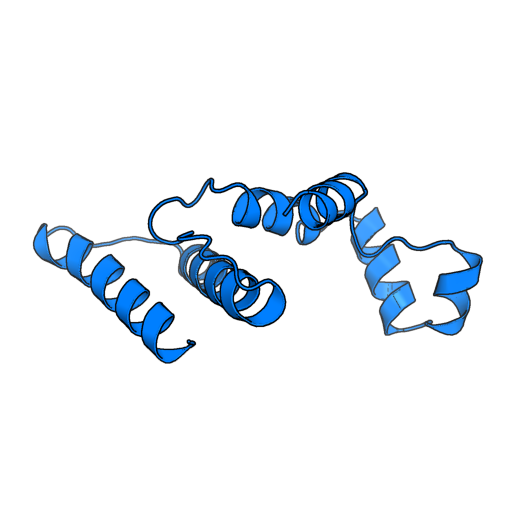00 80.94 96 THR A N 1
ATOM 756 C CA . THR A 1 96 ? 0.269 6.111 -16.097 1.00 80.94 96 THR A CA 1
ATOM 757 C C . THR A 1 96 ? -0.205 6.961 -14.915 1.00 80.94 96 THR A C 1
ATOM 759 O O . THR A 1 96 ? 0.587 7.752 -14.420 1.00 80.94 96 THR A O 1
ATOM 762 N N . GLU A 1 97 ? -1.416 6.713 -14.399 1.00 81.62 97 GLU A N 1
ATOM 763 C CA . GLU A 1 97 ? -1.945 7.354 -13.181 1.00 81.62 97 GLU A CA 1
ATOM 764 C C . GLU A 1 97 ? -1.094 7.062 -11.936 1.00 81.62 97 GLU A C 1
ATOM 766 O O . GLU A 1 97 ? -0.740 7.977 -11.196 1.00 81.62 97 GLU A O 1
ATOM 771 N N . PHE A 1 98 ? -0.713 5.800 -11.709 1.00 82.81 98 PHE A N 1
ATOM 772 C CA . PHE A 1 98 ? 0.128 5.448 -10.564 1.00 82.81 98 PHE A CA 1
ATOM 773 C C . PHE A 1 98 ? 1.529 6.055 -10.699 1.00 82.81 98 PHE A C 1
ATOM 775 O O . PHE A 1 98 ? 2.086 6.571 -9.737 1.00 82.81 98 PHE A O 1
ATOM 782 N N . SER A 1 99 ? 2.087 6.059 -11.913 1.00 84.69 99 SER A N 1
ATOM 783 C CA . SER A 1 99 ? 3.384 6.685 -12.167 1.00 84.69 99 SER A CA 1
ATOM 784 C C . SER A 1 99 ? 3.352 8.206 -12.007 1.00 84.69 99 SER A C 1
ATOM 786 O O . SER A 1 99 ? 4.381 8.765 -11.636 1.00 84.69 99 SER A O 1
ATOM 788 N N . SER A 1 100 ? 2.242 8.887 -12.315 1.00 86.94 100 SER A N 1
ATOM 789 C CA . SER A 1 100 ? 2.113 10.327 -12.058 1.00 86.94 100 SER A CA 1
ATOM 790 C C . SER A 1 100 ? 1.932 10.612 -10.574 1.00 86.94 100 SER A C 1
ATOM 792 O O . SER A 1 100 ? 2.569 11.529 -10.071 1.00 86.94 100 SER A O 1
ATOM 794 N N . PHE A 1 101 ? 1.137 9.794 -9.878 1.00 84.38 101 PHE A N 1
ATOM 795 C CA . PHE A 1 101 ? 0.966 9.876 -8.429 1.00 84.38 101 PHE A CA 1
ATOM 796 C C . PHE A 1 101 ? 2.321 9.781 -7.719 1.00 84.38 101 PHE A C 1
ATOM 798 O O . PHE A 1 101 ? 2.712 10.720 -7.036 1.00 84.38 101 PHE A O 1
ATOM 805 N N . LEU A 1 102 ? 3.100 8.732 -8.007 1.00 82.25 102 LEU A N 1
ATOM 806 C CA . LEU A 1 102 ? 4.427 8.534 -7.415 1.00 82.25 102 LEU A CA 1
ATOM 807 C C . LEU A 1 102 ? 5.452 9.623 -7.750 1.00 82.25 102 LEU A C 1
ATOM 809 O O . LEU A 1 102 ? 6.438 9.755 -7.042 1.00 82.25 102 LEU A O 1
ATOM 813 N N . ARG A 1 103 ? 5.282 10.362 -8.852 1.00 84.44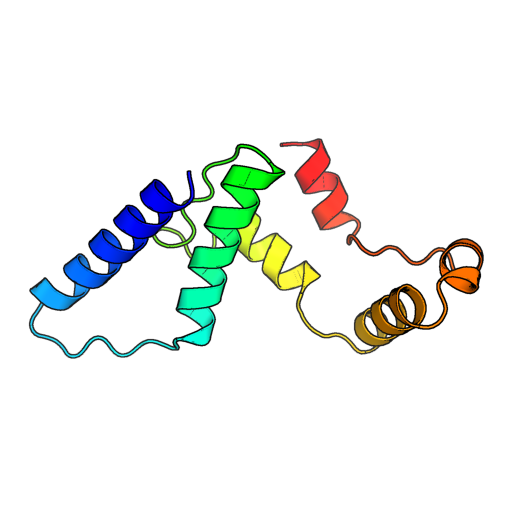 103 ARG A N 1
ATOM 814 C CA . ARG A 1 103 ? 6.166 11.492 -9.190 1.00 84.44 103 ARG A CA 1
ATOM 815 C C . ARG A 1 103 ? 5.777 12.783 -8.476 1.00 84.44 103 ARG A C 1
ATOM 817 O O . ARG A 1 103 ? 6.595 13.693 -8.425 1.00 84.44 103 ARG A O 1
ATOM 824 N N . GLY A 1 104 ? 4.525 12.889 -8.038 1.00 76.00 104 GLY A N 1
ATOM 825 C CA . GLY A 1 104 ? 4.010 14.038 -7.300 1.00 76.00 104 GLY A CA 1
ATOM 826 C C . GLY A 1 104 ? 4.053 13.868 -5.781 1.00 76.00 104 GLY A C 1
ATOM 827 O O . GLY A 1 104 ? 3.754 14.834 -5.086 1.00 76.00 104 GLY A O 1
ATOM 828 N N . THR A 1 105 ? 4.388 12.668 -5.289 1.00 65.25 105 THR A N 1
ATOM 829 C CA . THR A 1 105 ? 4.619 12.377 -3.862 1.00 65.25 105 THR A CA 1
ATOM 830 C C . THR A 1 105 ? 6.092 12.542 -3.527 1.00 65.25 105 THR A C 1
ATOM 832 O O . THR A 1 105 ? 6.374 13.037 -2.416 1.00 65.25 105 THR A O 1
#

Radius of gyration: 16.93 Å; chains: 1; bounding box: 34×30×50 Å

Sequence (105 aa):
LMTEIGTELEAHLKSYAKNGDAFVTEIKELCALFTTDVIATIAFGVKANSLVNPNGEFRTQGRKLLTFTLSRAKDFFIAFFVPKWVTTMRIKLFTTEFSSFLRGT